Protein AF-A0A2H5TQW6-F1 (afdb_monomer)

Solvent-accessible surface area (backbone atoms only — not comparable to full-atom values): 9195 Å² total; per-residue (Å²): 133,91,80,84,79,80,81,77,79,78,78,76,74,77,66,83,71,76,64,92,69,55,67,36,65,38,80,67,46,82,54,78,88,35,55,46,70,79,47,58,50,69,50,88,20,34,44,36,41,29,33,36,45,70,45,53,50,98,88,66,44,87,41,38,55,42,26,45,18,53,26,33,38,33,35,75,55,95,96,36,82,46,76,48,79,75,32,89,57,50,43,62,36,53,84,33,54,66,59,49,86,41,92,60,61,38,67,65,36,76,50,73,47,78,53,66,49,91,72,45,70,57,78,74,37,64,30,45,35,37,36,30,43,26,24,78,41,63,43,71,75,85,74,34,39,20,37,13,36,24,37,81,40,71,45,79,38,62,58

pLDDT: mean 86.67, std 17.73, range [37.19, 98.75]

Sequence (159 aa):
MNHNYIIILFFVFFLNVEKTYGCHPTGYDYCTDASQIQNVTFSPGKISVTTNIIQKDAEGNEQYTHALGHFTFGYSKNNKNISVRILKKPVFTNNQHCADKSSDQKNPLTSTWDFDQGLTPPSGTSVGVWLSTYWACNLSDGTGSILCSHEDISFTATA

Organism: Rhizophagus irregularis (strain DAOM 181602 / DAOM 197198 / MUCL 43194) (NCBI:txid747089)

Foldseek 3Di:
DDDDDPPPPPPPPPPVPVDVQAAFEDEDAEDDPQKAWPDWDDDQQKIKTWMFGNDAPPVRHGWFFQKKAQKKKWFDDPNDIDIDTFHHGIDGPQPDGQLDDHPSTDGRDMDMGGGHSVSGDPAQTWMKIKMKTWIPQHDDPVSSYGYTHIYIYMDIDGD

Mean predicted aligned error: 8.55 Å

Radius of gyration: 20.74 Å; Cα contacts (8 Å, |Δi|>4): 354; chains: 1; bounding box: 45×74×46 Å

Nearest PDB structures (foldseek):
  6xi2-assem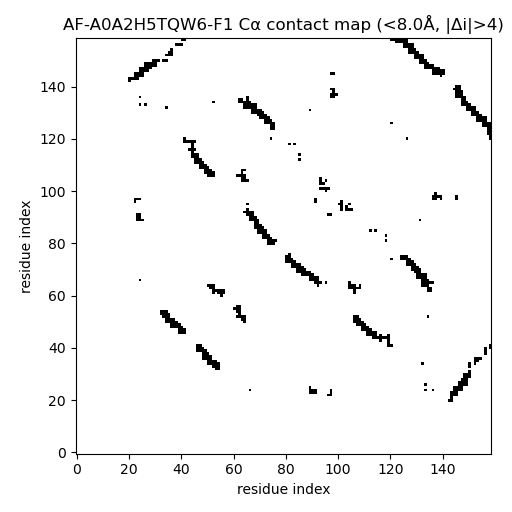bly2_C  TM=3.734E-01  e=2.691E-01  Homo sapiens
  8kb7-assembly1_A  TM=4.061E-01  e=3.351E-01  Homo sapiens
  7e9j-assembly1_A  TM=3.690E-01  e=5.802E-01  Bos taurus
  7e9l-assembly1_A  TM=3.557E-01  e=3.351E-01  Bos taurus
  8cgp-assembly2_B  TM=3.631E-01  e=7.634E-01  Homo sapiens

Structure (mmCIF, N/CA/C/O backbone):
data_AF-A0A2H5TQW6-F1
#
_entry.id   AF-A0A2H5TQW6-F1
#
loop_
_atom_site.group_PDB
_atom_site.id
_atom_site.type_symbol
_atom_site.label_atom_id
_atom_site.label_alt_id
_atom_site.label_comp_id
_atom_site.label_asym_id
_atom_site.label_entity_id
_atom_site.label_seq_id
_atom_site.pdbx_PDB_ins_code
_atom_site.Cartn_x
_atom_site.Cartn_y
_atom_site.Cartn_z
_atom_site.occupancy
_atom_site.B_iso_or_equiv
_atom_site.auth_seq_id
_atom_site.auth_comp_id
_atom_site.auth_asym_id
_atom_site.auth_atom_id
_atom_site.pdbx_PDB_model_num
ATOM 1 N N . MET A 1 1 ? -28.874 -63.983 -6.167 1.00 37.19 1 MET A N 1
ATOM 2 C CA . MET A 1 1 ? -27.404 -63.987 -6.013 1.00 37.19 1 MET A CA 1
ATOM 3 C C . MET A 1 1 ? -26.929 -62.544 -5.967 1.00 37.19 1 MET A C 1
ATOM 5 O O . MET A 1 1 ? -27.370 -61.750 -6.787 1.00 37.19 1 MET A O 1
ATOM 9 N N . ASN A 1 2 ? -26.141 -62.236 -4.935 1.00 41.66 2 ASN A N 1
ATOM 10 C CA . ASN A 1 2 ? -25.664 -60.923 -4.492 1.00 41.66 2 ASN A CA 1
ATOM 11 C C . ASN A 1 2 ? -25.161 -60.009 -5.617 1.00 41.66 2 ASN A C 1
ATOM 13 O O . ASN A 1 2 ? -24.236 -60.381 -6.330 1.00 41.66 2 ASN A O 1
ATOM 17 N N . HIS A 1 3 ? -25.671 -58.781 -5.674 1.00 40.12 3 HIS A N 1
ATOM 18 C CA . HIS A 1 3 ? -24.912 -57.657 -6.213 1.00 40.12 3 HIS A CA 1
ATOM 19 C C . HIS A 1 3 ? -24.718 -56.640 -5.089 1.00 40.12 3 HIS A C 1
ATOM 21 O O . HIS A 1 3 ? -25.627 -55.896 -4.731 1.00 40.12 3 HIS A O 1
ATOM 27 N N . ASN A 1 4 ? -23.520 -56.652 -4.506 1.00 41.97 4 ASN A N 1
ATOM 28 C CA . ASN A 1 4 ? -23.050 -55.588 -3.631 1.00 41.97 4 ASN A CA 1
ATOM 29 C C . ASN A 1 4 ? -22.665 -54.404 -4.521 1.00 41.97 4 ASN A C 1
ATOM 31 O O . ASN A 1 4 ? -21.629 -54.441 -5.182 1.00 41.97 4 ASN A O 1
ATOM 35 N N . TYR A 1 5 ? -23.485 -53.358 -4.546 1.00 49.31 5 TYR A N 1
ATOM 36 C CA . TYR A 1 5 ? -23.097 -52.090 -5.154 1.00 49.31 5 TYR A CA 1
ATOM 37 C C . TYR A 1 5 ? -22.311 -51.288 -4.115 1.00 49.31 5 TYR A C 1
ATOM 39 O O . TYR A 1 5 ? -22.879 -50.734 -3.176 1.00 49.31 5 TYR A O 1
ATOM 47 N N . ILE A 1 6 ? -20.986 -51.256 -4.259 1.00 50.25 6 ILE A N 1
ATOM 48 C CA . ILE A 1 6 ? -20.136 -50.314 -3.531 1.00 50.25 6 ILE A CA 1
ATOM 49 C C . ILE A 1 6 ? -20.403 -48.934 -4.139 1.00 50.25 6 ILE A C 1
ATOM 51 O O . ILE A 1 6 ? -19.946 -48.632 -5.239 1.00 50.25 6 ILE A O 1
ATOM 55 N N . ILE A 1 7 ? -21.169 -48.100 -3.437 1.00 49.12 7 ILE A N 1
ATOM 56 C CA . ILE A 1 7 ? -21.329 -46.686 -3.784 1.00 49.12 7 ILE A CA 1
ATOM 57 C C . ILE A 1 7 ? -20.049 -45.977 -3.336 1.00 49.12 7 ILE A C 1
ATOM 59 O O . ILE A 1 7 ? -19.908 -45.579 -2.181 1.00 49.12 7 ILE A O 1
ATOM 63 N N . ILE A 1 8 ? -19.084 -45.850 -4.246 1.00 51.97 8 ILE A N 1
ATOM 64 C CA . ILE A 1 8 ? -17.945 -44.952 -4.058 1.00 51.97 8 ILE A CA 1
ATOM 65 C C . ILE A 1 8 ? -18.479 -43.532 -4.274 1.00 51.97 8 ILE A C 1
ATOM 67 O O . ILE A 1 8 ? -18.592 -43.066 -5.407 1.00 51.97 8 ILE A O 1
ATOM 71 N N . LEU A 1 9 ? -18.842 -42.848 -3.186 1.00 41.94 9 LEU A N 1
ATOM 72 C CA . LEU A 1 9 ? -19.012 -41.397 -3.190 1.00 41.94 9 LEU A CA 1
ATOM 73 C C . LEU A 1 9 ? -17.642 -40.769 -3.480 1.00 41.94 9 LEU A C 1
ATOM 75 O O . LEU A 1 9 ? -16.845 -40.528 -2.574 1.00 41.94 9 LEU A O 1
ATOM 79 N N . PHE A 1 10 ? -17.358 -40.514 -4.756 1.00 42.84 10 PHE A N 1
ATOM 80 C CA . PHE A 1 10 ? -16.317 -39.575 -5.151 1.00 42.84 10 PHE A CA 1
ATOM 81 C C . PHE A 1 10 ? -16.754 -38.187 -4.671 1.00 42.84 10 PHE A C 1
ATOM 83 O O . PHE A 1 10 ? -17.496 -37.471 -5.341 1.00 42.84 10 PHE A O 1
ATOM 90 N N . PHE A 1 11 ? -16.309 -37.825 -3.468 1.00 42.03 11 PHE A N 1
ATOM 91 C CA . PHE A 1 11 ? -16.227 -36.446 -3.011 1.00 42.03 11 PHE A CA 1
ATOM 92 C C . PHE A 1 11 ? -15.282 -35.710 -3.968 1.00 42.03 11 PHE A C 1
ATOM 94 O O . PHE A 1 11 ? -14.075 -35.631 -3.746 1.00 42.03 11 PHE A O 1
ATOM 101 N N . VAL A 1 12 ? -15.821 -35.183 -5.066 1.00 49.84 12 VAL A N 1
ATOM 102 C CA . VAL A 1 12 ? -15.121 -34.170 -5.853 1.00 49.84 12 VAL A CA 1
ATOM 103 C C . VAL A 1 12 ? -15.242 -32.880 -5.056 1.00 49.84 12 VAL A C 1
ATOM 105 O O . VAL A 1 12 ? -16.112 -32.044 -5.290 1.00 49.84 12 VAL A O 1
ATOM 108 N N . PHE A 1 13 ? -14.378 -32.743 -4.051 1.00 42.59 13 PHE A N 1
ATOM 109 C CA . PHE A 1 13 ? -13.968 -31.430 -3.593 1.00 42.59 13 PHE A CA 1
ATOM 110 C C . PHE A 1 13 ? -13.379 -30.731 -4.820 1.00 42.59 13 PHE A C 1
ATOM 112 O O . PHE A 1 13 ? -12.209 -30.915 -5.153 1.00 42.59 13 PHE A O 1
ATOM 119 N N . PHE A 1 14 ? -14.189 -29.919 -5.498 1.00 41.25 14 PHE A N 1
ATOM 120 C CA . PHE A 1 14 ? -13.681 -28.797 -6.271 1.00 41.25 14 PHE A CA 1
ATOM 121 C C . PHE A 1 14 ? -13.069 -27.814 -5.268 1.00 41.25 14 PHE A C 1
ATOM 123 O O . PHE A 1 14 ? -13.613 -26.752 -4.977 1.00 41.25 14 PHE A O 1
ATOM 130 N N . LEU A 1 15 ? -11.926 -28.195 -4.691 1.00 42.25 15 LEU A N 1
ATOM 131 C CA . LEU A 1 15 ? -10.940 -27.213 -4.300 1.00 42.25 15 LEU A CA 1
ATOM 132 C C . LEU A 1 15 ? -10.696 -26.428 -5.582 1.00 42.25 15 LEU A C 1
ATOM 134 O O . LEU A 1 15 ? -10.275 -27.001 -6.588 1.00 42.25 15 LEU A O 1
ATOM 138 N N . ASN A 1 16 ? -11.041 -25.144 -5.567 1.00 41.12 16 ASN A N 1
ATOM 139 C CA . ASN A 1 16 ? -10.520 -24.194 -6.530 1.00 41.12 16 ASN A CA 1
ATOM 140 C C . ASN A 1 16 ? -8.997 -24.254 -6.395 1.00 41.12 16 ASN A C 1
ATOM 142 O O . ASN A 1 16 ? -8.398 -23.545 -5.590 1.00 41.12 16 ASN A O 1
ATOM 146 N N . VAL A 1 17 ? -8.373 -25.177 -7.126 1.00 39.44 17 VAL A N 1
ATOM 147 C CA . VAL A 1 17 ? -6.948 -25.142 -7.395 1.00 39.44 17 VAL A CA 1
ATOM 148 C C . VAL A 1 17 ? -6.809 -23.982 -8.363 1.00 39.44 17 VAL A C 1
ATOM 150 O O . VAL A 1 17 ? -6.915 -24.148 -9.577 1.00 39.44 17 VAL A O 1
ATOM 153 N N . GLU A 1 18 ? -6.680 -22.780 -7.809 1.00 40.94 18 GLU A N 1
ATOM 154 C CA . GLU A 1 18 ? -6.184 -21.633 -8.548 1.00 40.94 18 GLU A CA 1
ATOM 155 C C . GLU A 1 18 ? -4.814 -22.067 -9.072 1.00 40.94 18 GLU A C 1
ATOM 157 O O . GLU A 1 18 ? -3.855 -22.225 -8.313 1.00 40.94 18 GLU A O 1
ATOM 162 N N . LYS A 1 19 ? -4.769 -22.452 -10.350 1.00 39.62 19 LYS A N 1
ATOM 163 C CA . LYS A 1 19 ? -3.573 -23.002 -10.977 1.00 39.62 19 LYS A CA 1
ATOM 164 C C . LYS A 1 19 ? -2.441 -21.990 -10.805 1.00 39.62 19 LYS A C 1
ATOM 166 O O . LYS A 1 19 ? -2.463 -20.929 -11.421 1.00 39.62 19 LYS A O 1
ATOM 171 N N . THR A 1 20 ? -1.416 -22.340 -10.035 1.00 44.41 20 THR A N 1
ATOM 172 C CA . THR A 1 20 ? -0.122 -21.642 -9.987 1.00 44.41 20 THR A CA 1
ATOM 173 C C . THR A 1 20 ? 0.698 -21.931 -11.249 1.00 44.41 20 THR A C 1
ATOM 175 O O . THR A 1 20 ? 1.791 -22.477 -11.184 1.00 44.41 20 THR A O 1
ATOM 178 N N . TYR A 1 21 ? 0.126 -21.586 -12.403 1.00 50.88 21 TYR A N 1
ATOM 179 C CA . TYR A 1 21 ? 0.827 -21.312 -13.664 1.00 50.88 21 TYR A CA 1
ATOM 180 C C . TYR A 1 21 ? 0.425 -19.927 -14.204 1.00 50.88 21 TYR A C 1
ATOM 182 O O . TYR A 1 21 ? 0.655 -19.608 -15.367 1.00 50.88 21 TYR A O 1
ATOM 190 N N . GLY A 1 22 ? -0.266 -19.136 -13.377 1.00 68.50 22 GLY A N 1
ATOM 191 C CA . GLY A 1 22 ? -0.665 -17.776 -13.691 1.00 68.50 22 GLY A CA 1
ATOM 192 C C . GLY A 1 22 ? 0.493 -16.813 -13.479 1.00 68.50 22 GLY A C 1
ATOM 193 O O . GLY A 1 22 ? 1.293 -16.968 -12.561 1.00 68.50 22 GLY A O 1
ATOM 194 N N . CYS A 1 23 ? 0.547 -15.814 -14.341 1.00 83.94 23 CYS A N 1
ATOM 195 C CA . CYS A 1 23 ? 1.524 -14.753 -14.290 1.00 83.94 23 CYS A CA 1
ATOM 196 C C . CYS A 1 23 ? 1.419 -13.926 -13.002 1.00 83.94 23 CYS A C 1
ATOM 198 O O . CYS A 1 23 ? 0.333 -13.422 -12.703 1.00 83.94 23 CYS A O 1
ATOM 200 N N . HIS A 1 24 ? 2.510 -13.764 -12.247 1.00 89.50 24 HIS A N 1
ATOM 201 C CA . HIS A 1 24 ? 2.485 -13.021 -10.983 1.00 89.50 24 HIS A CA 1
ATOM 202 C C . HIS A 1 24 ? 3.712 -12.123 -10.780 1.00 89.50 24 HIS A C 1
ATOM 204 O O . HIS A 1 24 ? 4.805 -12.466 -11.228 1.00 89.50 24 HIS A O 1
ATOM 210 N N . PRO A 1 25 ? 3.576 -10.994 -10.064 1.00 91.88 25 PRO A N 1
ATOM 211 C CA . PRO A 1 25 ? 4.723 -10.172 -9.702 1.00 91.88 25 PRO A CA 1
ATO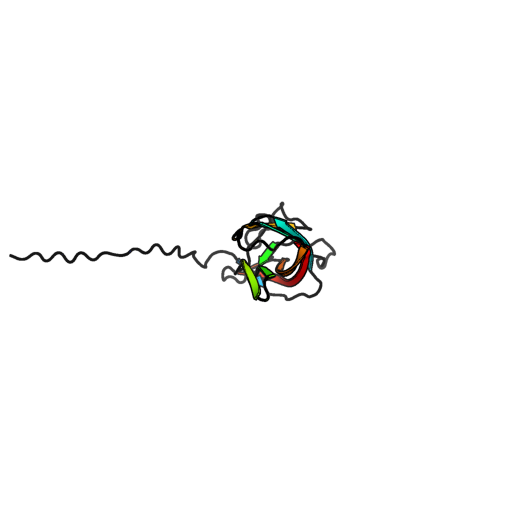M 212 C C . PRO A 1 25 ? 5.602 -10.905 -8.684 1.00 91.88 25 PRO A C 1
ATOM 214 O O . PRO A 1 25 ? 5.094 -11.591 -7.792 1.00 91.88 25 PRO A O 1
ATOM 217 N N . THR A 1 26 ? 6.914 -10.728 -8.784 1.00 92.31 26 THR A N 1
ATOM 218 C CA . THR A 1 26 ? 7.876 -11.139 -7.760 1.00 92.31 26 THR A CA 1
ATOM 219 C C . THR A 1 26 ? 8.945 -10.072 -7.573 1.00 92.31 26 THR A C 1
ATOM 221 O O . THR A 1 26 ? 9.335 -9.390 -8.519 1.00 92.31 26 THR A O 1
ATOM 224 N N . GLY A 1 27 ? 9.424 -9.926 -6.341 1.00 90.69 27 GLY A N 1
ATOM 225 C CA . GLY A 1 27 ? 10.551 -9.050 -6.047 1.00 90.69 27 GLY A CA 1
ATOM 226 C C . GLY A 1 27 ? 11.847 -9.633 -6.606 1.00 90.69 27 GLY A C 1
ATOM 227 O O . GLY A 1 27 ? 12.102 -10.826 -6.438 1.00 90.69 27 GLY A O 1
ATOM 228 N N . TYR A 1 28 ? 12.632 -8.796 -7.276 1.00 89.62 28 TYR A N 1
ATOM 229 C CA . TYR A 1 28 ? 13.971 -9.120 -7.767 1.00 89.62 28 TYR A CA 1
ATOM 230 C C . TYR A 1 28 ? 14.989 -8.090 -7.269 1.00 89.62 28 TYR A C 1
ATOM 232 O O . TYR A 1 28 ? 15.924 -8.458 -6.561 1.00 89.62 28 TYR A O 1
ATOM 240 N N . ASP A 1 29 ? 14.742 -6.806 -7.541 1.00 88.50 29 ASP A N 1
ATOM 241 C CA . ASP A 1 29 ? 15.601 -5.708 -7.090 1.00 88.50 29 ASP A CA 1
ATOM 242 C C . ASP A 1 29 ? 14.967 -4.983 -5.900 1.00 88.50 29 ASP A C 1
ATOM 244 O O . ASP A 1 29 ? 13.998 -4.233 -6.053 1.00 88.50 29 ASP A O 1
ATOM 248 N N . TYR A 1 30 ? 15.515 -5.200 -4.703 1.00 89.62 30 TYR A N 1
ATOM 249 C CA . TYR A 1 30 ? 15.082 -4.482 -3.505 1.00 89.62 30 TYR A CA 1
ATOM 250 C C . TYR A 1 30 ? 15.611 -3.044 -3.517 1.00 89.62 30 TYR A C 1
ATOM 252 O O . TYR A 1 30 ? 16.819 -2.818 -3.599 1.00 89.62 30 TYR A O 1
ATOM 260 N N . CYS A 1 31 ? 14.705 -2.078 -3.402 1.00 91.19 31 CYS A N 1
ATOM 261 C CA . CYS A 1 31 ? 15.003 -0.649 -3.391 1.00 91.19 31 CYS A CA 1
ATOM 262 C C . CYS A 1 31 ? 14.658 -0.022 -2.031 1.00 91.19 31 CYS A C 1
ATOM 264 O O . CYS A 1 31 ? 13.864 -0.569 -1.269 1.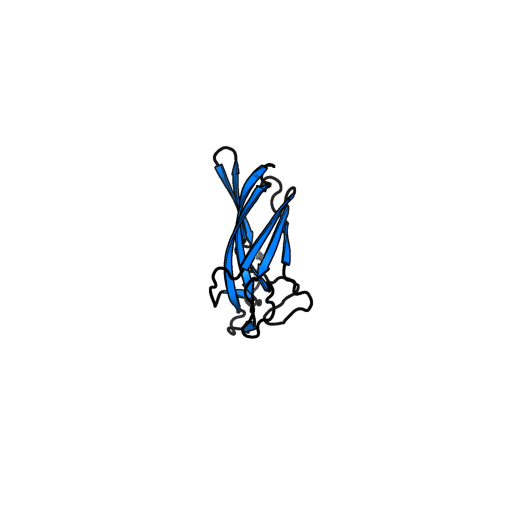00 91.19 31 CYS A O 1
ATOM 266 N N . THR A 1 32 ? 15.242 1.141 -1.739 1.00 91.00 32 THR A N 1
ATOM 267 C CA . THR A 1 32 ? 14.961 1.935 -0.530 1.00 91.00 32 THR A CA 1
ATOM 268 C C . THR A 1 32 ? 14.686 3.385 -0.896 1.00 91.00 32 THR A C 1
ATOM 270 O O . THR A 1 32 ? 15.393 3.940 -1.739 1.00 91.00 32 THR A O 1
ATOM 273 N N . ASP A 1 33 ? 13.696 3.990 -0.247 1.00 93.12 33 ASP A N 1
ATOM 274 C CA . ASP A 1 33 ? 13.225 5.359 -0.473 1.00 93.12 33 ASP A CA 1
ATOM 275 C C . ASP A 1 33 ? 12.801 5.611 -1.935 1.00 93.12 33 ASP A C 1
ATOM 277 O O . ASP A 1 33 ? 12.862 6.729 -2.454 1.00 93.12 33 ASP A O 1
ATOM 281 N N . ALA A 1 34 ? 12.376 4.550 -2.627 1.00 96.12 34 ALA A N 1
ATOM 282 C CA . ALA A 1 34 ? 12.016 4.573 -4.042 1.00 96.12 34 ALA A CA 1
ATOM 283 C C . ALA A 1 34 ? 10.502 4.685 -4.255 1.00 96.12 34 ALA A C 1
ATOM 285 O O . ALA A 1 34 ? 10.048 5.047 -5.344 1.00 96.12 34 ALA A O 1
ATOM 286 N N . SER A 1 35 ? 9.719 4.420 -3.215 1.00 97.38 35 SER A N 1
ATOM 287 C CA . SER A 1 35 ? 8.266 4.484 -3.190 1.00 97.38 35 SER A CA 1
ATOM 288 C C . SER A 1 35 ? 7.766 4.990 -1.836 1.00 97.38 35 SER A C 1
ATOM 290 O O . SER A 1 35 ? 8.495 5.002 -0.849 1.00 97.38 35 SER A O 1
ATOM 292 N N . GLN A 1 36 ? 6.512 5.434 -1.769 1.00 97.69 36 GLN A N 1
ATOM 293 C CA . GLN A 1 36 ? 5.890 5.810 -0.497 1.00 97.69 36 GLN A CA 1
ATOM 294 C C . GLN A 1 36 ? 4.365 5.671 -0.536 1.00 97.69 36 GLN A C 1
ATOM 296 O O . GLN A 1 36 ? 3.735 5.634 -1.600 1.00 97.69 36 GLN A O 1
ATOM 301 N N . ILE A 1 37 ? 3.769 5.640 0.656 1.00 98.31 37 ILE A N 1
ATOM 302 C CA . ILE A 1 37 ? 2.333 5.818 0.863 1.00 98.31 37 ILE A CA 1
ATOM 303 C C . ILE A 1 37 ? 2.100 7.311 1.107 1.00 98.31 37 ILE A C 1
ATOM 305 O O . ILE A 1 37 ? 2.660 7.879 2.040 1.00 98.31 37 ILE A O 1
ATOM 309 N N . GLN A 1 38 ? 1.275 7.945 0.278 1.00 97.62 38 GLN A N 1
ATOM 310 C CA . GLN A 1 38 ? 0.931 9.364 0.412 1.00 97.62 38 GLN A CA 1
ATOM 311 C C . GLN A 1 38 ? -0.247 9.586 1.353 1.00 97.62 38 GLN A C 1
ATOM 313 O O . GLN A 1 38 ? -0.294 10.578 2.074 1.00 97.62 38 GLN A O 1
ATO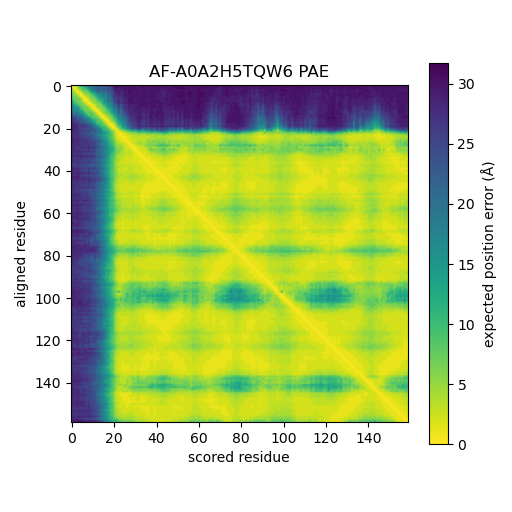M 318 N N . ASN A 1 39 ? -1.235 8.694 1.289 1.00 98.19 39 ASN A N 1
ATOM 319 C CA . ASN A 1 39 ? -2.478 8.846 2.024 1.00 98.19 39 ASN A CA 1
ATOM 320 C C . ASN A 1 39 ? -3.133 7.491 2.288 1.00 98.19 39 ASN A C 1
ATOM 322 O O . ASN A 1 39 ? -3.045 6.572 1.470 1.00 98.19 39 ASN A O 1
ATOM 326 N N . VAL A 1 40 ? -3.840 7.401 3.411 1.00 98.50 40 VAL A N 1
ATOM 327 C CA . VAL A 1 40 ? -4.675 6.257 3.770 1.00 98.50 40 VAL A CA 1
ATOM 328 C C . VAL A 1 40 ? -5.978 6.786 4.345 1.00 98.50 40 VAL A C 1
ATOM 330 O O . VAL A 1 40 ? -5.964 7.603 5.261 1.00 98.50 40 VAL A O 1
ATOM 333 N N . THR A 1 41 ? -7.104 6.289 3.844 1.00 98.19 41 THR A N 1
ATOM 334 C CA . THR A 1 41 ? -8.429 6.626 4.376 1.00 98.19 41 THR A CA 1
ATOM 335 C C . THR A 1 41 ? -9.194 5.373 4.752 1.00 98.19 41 THR A C 1
ATOM 337 O O . THR A 1 41 ? -9.184 4.390 4.004 1.00 98.19 41 THR A O 1
ATOM 340 N N . PHE A 1 42 ? -9.923 5.445 5.862 1.00 98.06 42 PHE A N 1
ATOM 341 C CA . PHE A 1 42 ? -10.806 4.385 6.325 1.00 98.06 42 PHE A CA 1
ATOM 342 C C . PHE A 1 42 ? -12.269 4.788 6.159 1.00 98.06 42 PHE A C 1
ATOM 344 O O . PHE A 1 42 ? -12.660 5.935 6.352 1.00 98.06 42 PHE A O 1
ATOM 351 N N . SER A 1 43 ? -13.091 3.807 5.817 1.00 96.62 43 SER A N 1
ATOM 352 C CA . SER A 1 43 ? -14.542 3.855 5.983 1.00 96.62 43 SER A CA 1
ATOM 353 C C . SER A 1 43 ? -15.003 2.483 6.488 1.00 96.62 43 SER A C 1
ATOM 355 O O . SER A 1 43 ? -14.193 1.550 6.507 1.00 96.62 43 SER A O 1
ATOM 357 N N . PRO A 1 44 ? -16.258 2.319 6.942 1.00 97.38 44 PRO A N 1
ATOM 358 C CA . PRO A 1 44 ? -16.718 1.036 7.464 1.00 97.38 44 PRO A CA 1
ATOM 359 C C . PRO A 1 44 ? -16.461 -0.116 6.479 1.00 97.38 44 PRO A C 1
ATOM 361 O O . PRO A 1 44 ? -17.050 -0.162 5.402 1.00 97.38 44 PRO A O 1
ATOM 364 N N . GLY A 1 45 ? -15.558 -1.030 6.853 1.00 97.38 45 GLY A N 1
ATOM 365 C CA . GLY A 1 45 ? -15.178 -2.197 6.049 1.00 97.38 45 GLY A CA 1
ATOM 366 C C . GLY A 1 45 ? -14.376 -1.901 4.779 1.00 97.38 45 GLY A C 1
ATOM 367 O O . GLY A 1 45 ? -14.242 -2.797 3.951 1.00 97.38 45 GLY A O 1
ATOM 368 N N . LYS A 1 46 ? -13.846 -0.683 4.592 1.00 98.31 46 LYS A N 1
ATOM 369 C CA . LYS A 1 46 ? -12.993 -0.352 3.438 1.00 98.31 46 LYS A CA 1
ATOM 370 C C . LYS A 1 46 ? -11.781 0.479 3.822 1.00 98.31 46 LYS A C 1
ATOM 372 O O . LYS A 1 46 ? -11.867 1.397 4.639 1.00 98.31 46 LYS A O 1
ATOM 377 N N . ILE A 1 47 ? -10.663 0.188 3.173 1.00 98.50 47 ILE A N 1
ATOM 378 C CA . ILE A 1 47 ? -9.426 0.965 3.244 1.00 98.50 47 ILE A CA 1
ATOM 379 C C . ILE A 1 47 ? -9.044 1.401 1.834 1.00 98.50 47 ILE A C 1
ATOM 381 O O . ILE A 1 47 ? -9.032 0.580 0.918 1.00 98.50 47 ILE A O 1
ATOM 385 N N . SER A 1 48 ? -8.715 2.678 1.664 1.00 98.44 48 SER A N 1
ATOM 386 C CA . SER A 1 48 ? -8.111 3.194 0.433 1.00 98.44 48 SER A CA 1
ATOM 387 C C . SER A 1 48 ? -6.700 3.672 0.730 1.00 98.44 48 SER A C 1
ATOM 389 O O . SER A 1 48 ? -6.496 4.404 1.697 1.00 98.44 48 SER A O 1
ATOM 391 N N . VAL A 1 49 ? -5.740 3.266 -0.096 1.00 98.44 49 VAL A N 1
ATOM 392 C CA . VAL A 1 49 ? -4.328 3.643 0.022 1.00 98.44 49 VAL A CA 1
ATOM 393 C C . VAL A 1 49 ? -3.887 4.296 -1.276 1.00 98.44 49 VAL A C 1
ATOM 395 O O . VAL A 1 49 ? -4.081 3.731 -2.355 1.00 98.44 49 VAL A O 1
ATOM 398 N N . THR A 1 50 ? -3.287 5.476 -1.161 1.00 98.38 50 THR A N 1
ATOM 399 C CA . THR A 1 50 ? -2.642 6.180 -2.267 1.00 98.38 50 THR A CA 1
ATOM 400 C C . THR A 1 50 ? -1.134 5.996 -2.160 1.00 98.38 50 THR A C 1
ATOM 402 O O . THR A 1 50 ? -0.536 6.405 -1.166 1.00 98.38 50 THR A O 1
ATOM 405 N N . THR A 1 51 ? -0.513 5.398 -3.171 1.00 97.69 51 THR A N 1
ATOM 406 C CA . THR A 1 51 ? 0.936 5.185 -3.264 1.00 97.69 51 THR A CA 1
ATOM 407 C C . THR A 1 51 ? 1.531 5.954 -4.428 1.00 97.69 51 THR A C 1
ATOM 409 O O . THR A 1 51 ? 0.847 6.231 -5.414 1.00 97.69 51 THR A O 1
ATOM 412 N N . ASN A 1 52 ? 2.827 6.239 -4.360 1.00 96.69 52 ASN A N 1
ATOM 413 C CA . ASN A 1 52 ? 3.579 6.720 -5.511 1.00 96.69 52 ASN A CA 1
ATOM 414 C C . ASN A 1 52 ? 4.964 6.080 -5.585 1.00 96.69 52 ASN A C 1
ATOM 416 O O . ASN A 1 52 ? 5.583 5.813 -4.556 1.00 96.69 52 ASN A O 1
ATOM 420 N N . ILE A 1 53 ? 5.452 5.884 -6.809 1.00 97.06 53 ILE A N 1
ATOM 421 C CA . ILE A 1 53 ? 6.864 5.582 -7.061 1.00 97.06 53 ILE A CA 1
ATOM 422 C C . ILE A 1 53 ? 7.589 6.924 -7.190 1.00 97.06 53 ILE A C 1
ATOM 424 O O . ILE A 1 53 ? 7.190 7.775 -7.984 1.00 97.06 53 ILE A O 1
ATOM 428 N N . ILE A 1 54 ? 8.589 7.152 -6.347 1.00 97.00 54 ILE A N 1
ATOM 429 C CA . ILE A 1 54 ? 9.413 8.368 -6.319 1.00 97.00 54 ILE A CA 1
ATOM 430 C C . ILE A 1 54 ? 10.567 8.229 -7.315 1.00 97.00 54 ILE A C 1
ATOM 432 O O . ILE A 1 54 ? 10.916 9.187 -8.007 1.00 97.00 54 ILE A O 1
ATOM 436 N N . GLN A 1 55 ? 11.143 7.029 -7.396 1.00 94.50 55 GLN A N 1
ATOM 437 C CA . GLN A 1 55 ? 12.279 6.731 -8.255 1.00 94.50 55 GLN A CA 1
ATOM 438 C C . GLN A 1 55 ? 11.923 6.913 -9.740 1.00 94.50 55 GLN A C 1
ATOM 440 O O . GLN A 1 55 ? 10.909 6.408 -10.224 1.00 94.50 55 GLN A O 1
ATOM 445 N N . LYS A 1 56 ? 12.798 7.602 -10.476 1.00 93.94 56 LYS A N 1
ATOM 446 C CA . LYS A 1 56 ? 12.754 7.698 -11.942 1.00 93.94 56 LYS A CA 1
ATOM 447 C C . LYS A 1 56 ? 13.551 6.555 -12.577 1.00 93.94 56 LYS A C 1
ATOM 449 O O . LYS A 1 56 ? 14.415 5.980 -11.918 1.00 93.94 56 LYS A O 1
ATOM 454 N N . ASP A 1 57 ? 13.258 6.212 -13.827 1.00 90.94 57 ASP A N 1
ATOM 455 C CA . ASP A 1 57 ? 14.097 5.266 -14.576 1.00 90.94 57 ASP A CA 1
ATOM 456 C C . ASP A 1 57 ? 15.465 5.882 -14.950 1.00 90.94 57 ASP A C 1
ATOM 458 O O . ASP A 1 57 ? 15.769 7.027 -14.596 1.00 90.94 57 ASP A O 1
ATOM 462 N N . ALA A 1 58 ? 16.315 5.112 -15.636 1.00 89.06 58 ALA A N 1
ATOM 463 C CA . ALA A 1 58 ? 17.657 5.553 -16.024 1.00 89.06 58 ALA A CA 1
ATOM 464 C C . ALA A 1 58 ? 17.636 6.765 -16.976 1.00 89.06 58 ALA A C 1
ATOM 466 O O . ALA A 1 58 ? 18.577 7.558 -16.996 1.00 89.06 58 ALA A O 1
ATOM 467 N N . GLU A 1 59 ? 16.553 6.928 -17.733 1.00 93.38 59 GLU A N 1
ATOM 468 C CA . GLU A 1 59 ? 16.309 8.031 -18.657 1.00 93.38 59 GLU A CA 1
ATOM 469 C C . GLU A 1 59 ? 15.614 9.233 -17.985 1.00 93.38 59 GLU A C 1
ATOM 471 O O . GLU A 1 59 ? 15.419 10.271 -18.620 1.00 93.38 59 GLU A O 1
ATOM 476 N N . GLY A 1 60 ? 15.268 9.129 -16.698 1.00 93.06 60 GLY A N 1
ATOM 477 C CA . GLY A 1 60 ? 14.614 10.181 -15.922 1.00 93.06 60 GLY A CA 1
ATOM 478 C C . GLY A 1 60 ? 13.086 10.216 -16.046 1.00 93.06 60 GLY A C 1
ATOM 479 O O . GLY A 1 60 ? 12.460 11.156 -15.545 1.00 93.06 60 GLY A O 1
ATOM 480 N N . ASN A 1 61 ? 12.462 9.216 -16.672 1.00 91.75 61 ASN A N 1
ATOM 481 C CA . ASN A 1 61 ? 11.011 9.131 -16.799 1.00 91.75 61 ASN A CA 1
ATOM 482 C C . ASN A 1 61 ? 10.346 8.678 -15.499 1.00 91.75 61 ASN A C 1
ATOM 484 O O . ASN A 1 61 ? 10.944 8.063 -14.612 1.00 91.75 61 ASN A O 1
ATOM 488 N N . GLU A 1 62 ? 9.055 8.987 -15.398 1.00 92.56 62 GLU A N 1
ATOM 489 C CA . GLU A 1 62 ? 8.211 8.492 -14.320 1.00 92.56 62 GLU A CA 1
ATOM 490 C C . GLU A 1 62 ? 8.039 6.984 -14.371 1.00 92.56 62 GLU A C 1
ATOM 492 O O . GLU A 1 62 ? 7.800 6.395 -15.423 1.00 92.56 62 GLU A O 1
ATOM 497 N N . GLN A 1 63 ? 8.104 6.381 -13.188 1.00 93.31 63 GLN A N 1
ATOM 498 C CA . GLN A 1 63 ? 7.724 4.997 -12.983 1.00 93.31 63 GLN A CA 1
ATOM 499 C C . GLN A 1 63 ? 6.347 4.926 -12.331 1.00 93.31 63 GLN A C 1
ATOM 501 O O . GLN A 1 63 ? 5.888 5.873 -11.688 1.00 93.31 63 GLN A O 1
ATOM 506 N N . TYR A 1 64 ? 5.684 3.789 -12.498 1.00 93.69 64 TYR A N 1
ATOM 507 C CA . TYR A 1 64 ? 4.316 3.573 -12.049 1.00 93.69 64 TYR A CA 1
ATOM 508 C C . TYR A 1 64 ? 4.252 2.341 -11.158 1.00 93.69 64 TYR A C 1
ATOM 510 O O . TYR A 1 64 ? 5.014 1.389 -11.328 1.00 93.69 64 TYR A O 1
ATOM 518 N N . THR A 1 65 ? 3.311 2.333 -10.216 1.00 94.12 65 THR A N 1
ATOM 519 C CA . THR A 1 65 ? 3.0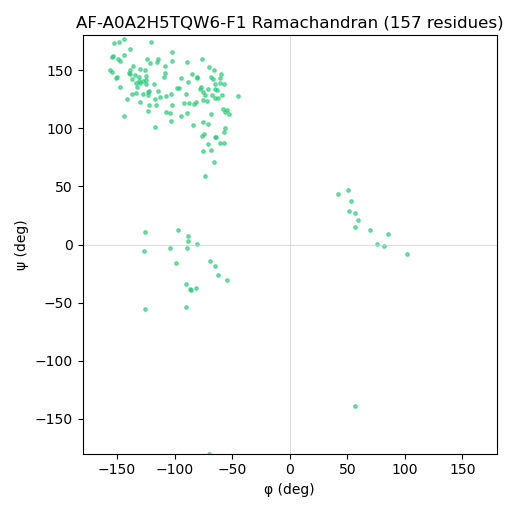28 1.127 -9.440 1.00 94.12 65 THR A CA 1
ATOM 520 C C . THR A 1 65 ? 2.389 0.092 -10.366 1.00 94.12 65 THR A C 1
ATOM 522 O O . THR A 1 65 ? 1.271 0.293 -10.842 1.00 94.12 65 THR A O 1
ATOM 525 N N . HIS A 1 66 ? 3.110 -0.997 -10.627 1.00 93.62 66 HIS A N 1
ATOM 526 C CA . HIS A 1 66 ? 2.667 -2.108 -11.475 1.00 93.62 66 HIS A CA 1
ATOM 527 C C . HIS A 1 66 ? 1.944 -3.184 -10.663 1.00 93.62 66 HIS A C 1
ATOM 529 O O . HIS A 1 66 ? 1.019 -3.829 -11.154 1.00 93.62 66 HIS A O 1
ATOM 535 N N . ALA A 1 67 ? 2.373 -3.391 -9.419 1.00 94.81 67 ALA A N 1
ATOM 536 C CA . ALA A 1 67 ? 1.733 -4.320 -8.507 1.00 94.81 67 ALA A CA 1
ATOM 537 C C . ALA A 1 67 ? 1.838 -3.851 -7.056 1.00 94.81 67 ALA A C 1
ATOM 539 O O . ALA A 1 67 ? 2.712 -3.066 -6.680 1.00 94.81 67 ALA A O 1
ATOM 540 N N . LEU A 1 68 ? 0.923 -4.363 -6.241 1.00 96.75 68 LEU A N 1
ATOM 541 C CA . LEU A 1 68 ? 0.863 -4.150 -4.802 1.00 96.75 68 LEU A CA 1
ATOM 542 C C . LEU A 1 68 ? 0.792 -5.504 -4.109 1.00 96.75 68 LEU A C 1
ATOM 544 O O . LEU A 1 68 ? 0.119 -6.418 -4.581 1.00 96.75 68 LEU A O 1
ATOM 548 N N . GLY A 1 69 ? 1.477 -5.651 -2.985 1.00 96.19 69 GLY A N 1
ATOM 549 C CA . GLY A 1 69 ? 1.558 -6.923 -2.286 1.00 96.19 69 GLY A CA 1
ATOM 550 C C . GLY A 1 69 ? 1.776 -6.762 -0.802 1.00 96.19 69 GLY A C 1
ATOM 551 O O . GLY A 1 69 ? 1.931 -5.666 -0.285 1.00 96.19 69 GLY A O 1
ATOM 552 N N . HIS A 1 70 ? 1.717 -7.893 -0.112 1.00 95.50 70 HIS A N 1
ATOM 553 C CA . HIS A 1 70 ? 1.951 -8.005 1.320 1.00 95.50 70 HIS A CA 1
ATOM 554 C C . HIS A 1 70 ? 1.336 -6.890 2.181 1.00 95.50 70 HIS A C 1
ATOM 556 O O . HIS A 1 70 ? 1.940 -6.430 3.146 1.00 95.50 70 HIS A O 1
ATOM 562 N N . PHE A 1 71 ? 0.092 -6.535 1.878 1.00 98.38 71 PHE A N 1
ATOM 563 C CA . PHE A 1 71 ? -0.612 -5.435 2.512 1.00 98.38 71 PHE A CA 1
ATOM 564 C C . PHE A 1 71 ? -1.242 -5.850 3.845 1.00 98.38 71 PHE A C 1
ATOM 566 O O . PHE A 1 71 ? -2.095 -6.744 3.889 1.00 98.38 71 PHE A O 1
ATOM 573 N N . THR A 1 72 ? -0.847 -5.178 4.922 1.00 98.62 72 THR A N 1
ATOM 574 C CA . THR A 1 72 ? -1.394 -5.327 6.274 1.00 98.62 72 THR A CA 1
ATOM 575 C C . THR A 1 72 ? -1.639 -3.949 6.881 1.00 98.62 72 THR A C 1
ATOM 577 O O . THR A 1 72 ? -0.841 -3.036 6.684 1.00 98.62 72 THR A O 1
ATOM 580 N N . PHE A 1 73 ? -2.681 -3.805 7.695 1.00 98.69 73 PHE A N 1
ATOM 581 C CA . PHE A 1 73 ? -2.771 -2.696 8.646 1.00 98.69 73 PHE A CA 1
ATOM 582 C C . PHE A 1 73 ? -2.964 -3.212 10.071 1.00 98.69 73 PHE A C 1
ATOM 584 O O . PHE A 1 73 ? -3.373 -4.356 10.287 1.00 98.69 73 PHE A O 1
ATOM 591 N N . GLY A 1 74 ? -2.653 -2.381 11.059 1.00 98.25 74 GLY A N 1
ATOM 592 C CA . GLY A 1 74 ? -2.781 -2.741 12.461 1.00 98.25 74 GLY A CA 1
ATOM 593 C C . GLY A 1 74 ? -2.940 -1.538 13.374 1.00 98.25 74 GLY A C 1
ATOM 594 O O . GLY A 1 74 ? -2.465 -0.445 13.085 1.00 98.25 74 GLY A O 1
ATOM 595 N N . TYR A 1 75 ? -3.648 -1.745 14.476 1.00 98.19 75 TYR A N 1
ATOM 596 C CA . TYR A 1 75 ? -3.984 -0.705 15.444 1.00 98.19 75 TYR A CA 1
ATOM 597 C C . TYR A 1 75 ? -4.217 -1.320 16.824 1.00 98.19 75 TYR A C 1
ATOM 599 O O . TYR A 1 75 ? -4.459 -2.521 16.949 1.00 98.19 75 TYR A O 1
ATOM 607 N N . SER A 1 76 ? -4.159 -0.501 17.873 1.00 96.25 76 SER A N 1
ATOM 608 C CA . SER A 1 76 ? -4.466 -0.947 19.234 1.00 96.25 76 SER A CA 1
ATOM 609 C C . SER A 1 76 ? -5.913 -0.620 19.599 1.00 96.25 76 SER A C 1
ATOM 611 O O . SER A 1 76 ? -6.391 0.488 19.361 1.00 96.25 76 SER A O 1
ATOM 613 N N . LYS A 1 77 ? -6.624 -1.582 20.190 1.00 91.44 77 LYS A N 1
ATOM 614 C CA . LYS A 1 77 ? -7.984 -1.422 20.719 1.00 91.44 77 LYS A CA 1
ATOM 615 C C . LYS A 1 77 ? -8.108 -2.198 22.022 1.00 91.44 77 LYS A C 1
ATOM 617 O O . LYS A 1 77 ? -7.864 -3.401 22.046 1.00 91.44 77 LYS A O 1
ATOM 622 N N . ASN A 1 78 ? -8.523 -1.534 23.102 1.00 91.00 78 ASN A N 1
ATOM 623 C CA . ASN A 1 78 ? -8.705 -2.152 24.425 1.00 91.00 78 ASN A CA 1
ATOM 624 C C . ASN A 1 78 ? -7.470 -2.955 24.888 1.00 91.00 78 ASN A C 1
ATOM 626 O O . ASN A 1 78 ? -7.594 -4.106 25.308 1.00 91.00 78 ASN A O 1
ATOM 630 N N . ASN A 1 79 ? -6.277 -2.366 24.752 1.00 91.50 79 ASN A N 1
ATOM 631 C CA . ASN A 1 79 ? -4.978 -2.977 25.070 1.00 91.50 79 ASN A CA 1
ATOM 632 C C . ASN A 1 79 ? -4.661 -4.261 24.279 1.00 91.50 79 ASN A C 1
ATOM 634 O O . ASN A 1 79 ? -3.829 -5.063 24.699 1.00 91.50 79 ASN A O 1
ATOM 638 N N . LYS A 1 80 ? -5.316 -4.471 23.133 1.00 93.69 80 LYS A N 1
ATOM 639 C CA . LYS A 1 80 ? -5.026 -5.562 22.201 1.00 93.69 80 LYS A CA 1
ATOM 640 C C . LYS A 1 80 ? -4.587 -4.988 20.865 1.00 93.69 80 LYS A C 1
ATOM 642 O O . LYS A 1 80 ? -5.206 -4.057 20.358 1.00 93.69 80 LYS A O 1
ATOM 647 N N . ASN A 1 81 ? -3.562 -5.593 20.280 1.00 95.88 81 ASN A N 1
ATOM 648 C CA . ASN A 1 81 ? -3.149 -5.286 18.918 1.00 95.88 81 ASN A CA 1
ATOM 649 C C . ASN A 1 81 ? -4.046 -6.048 17.945 1.00 95.88 81 ASN A C 1
ATOM 651 O O . ASN A 1 81 ? -4.141 -7.274 18.000 1.00 95.88 81 ASN A O 1
ATOM 655 N N . ILE A 1 82 ? -4.707 -5.308 17.067 1.00 97.62 82 ILE A N 1
ATOM 656 C CA . ILE A 1 82 ? -5.472 -5.834 15.947 1.00 97.62 82 ILE A CA 1
ATOM 657 C C . ILE A 1 82 ? -4.585 -5.742 14.710 1.00 97.62 82 ILE A C 1
ATOM 659 O O . ILE A 1 82 ? -3.945 -4.719 14.481 1.00 97.62 82 ILE A O 1
ATOM 663 N N . SER A 1 83 ? -4.543 -6.809 13.917 1.00 97.88 83 SER A N 1
ATOM 664 C CA . SER A 1 83 ? -3.829 -6.851 12.643 1.00 97.88 83 SER A CA 1
ATOM 665 C C . SER A 1 83 ? -4.733 -7.463 11.585 1.00 97.88 83 SER A C 1
ATOM 667 O O . SER A 1 83 ? -5.332 -8.517 11.807 1.00 97.88 83 SER A O 1
ATOM 669 N N . VAL A 1 84 ? -4.840 -6.789 10.445 1.00 98.00 84 VAL A N 1
ATOM 670 C CA . VAL A 1 84 ? -5.694 -7.187 9.328 1.00 98.00 84 VAL A CA 1
ATOM 671 C C . VAL A 1 84 ? -4.826 -7.337 8.090 1.00 98.00 84 VAL A C 1
ATOM 673 O O . VAL A 1 84 ? -4.245 -6.372 7.595 1.00 98.00 84 VAL A O 1
ATOM 676 N N . ARG A 1 85 ? -4.729 -8.572 7.592 1.00 98.12 85 ARG A N 1
ATOM 677 C CA . ARG A 1 85 ? -4.000 -8.912 6.367 1.00 98.12 85 ARG A CA 1
ATOM 678 C C . ARG A 1 85 ? -4.940 -8.801 5.170 1.00 98.12 85 ARG A C 1
ATOM 680 O O . ARG A 1 85 ? -5.845 -9.621 5.045 1.00 98.12 85 ARG A O 1
ATOM 687 N N . ILE A 1 86 ? -4.690 -7.838 4.289 1.00 97.81 86 ILE A N 1
ATOM 688 C CA . ILE A 1 86 ? -5.498 -7.594 3.088 1.00 97.81 86 ILE A CA 1
ATOM 689 C C . ILE A 1 86 ? -4.966 -8.401 1.903 1.00 97.81 86 ILE A C 1
ATOM 691 O O . ILE A 1 86 ? -5.696 -9.193 1.314 1.00 97.81 86 ILE A O 1
ATOM 695 N N . LEU A 1 87 ? -3.673 -8.272 1.588 1.00 96.81 87 LEU A N 1
ATOM 696 C CA . LEU A 1 87 ? -3.039 -9.008 0.489 1.00 96.81 87 LEU A CA 1
ATOM 697 C C . LEU A 1 87 ? -1.974 -9.949 1.031 1.00 96.81 87 LEU A C 1
ATOM 699 O O . LEU A 1 87 ? -0.996 -9.516 1.636 1.00 96.81 87 LEU A O 1
ATOM 703 N N . LYS A 1 88 ? -2.133 -11.254 0.789 1.00 93.88 88 LYS A N 1
ATOM 704 C CA . LYS A 1 88 ? -1.107 -12.250 1.136 1.00 93.88 88 LYS A CA 1
ATOM 705 C C . LYS A 1 88 ? 0.005 -12.334 0.099 1.00 93.88 88 LYS A C 1
ATOM 707 O O . LYS A 1 88 ? 1.150 -12.516 0.498 1.00 93.88 88 LYS A O 1
ATOM 712 N N . LYS A 1 89 ? -0.353 -12.209 -1.179 1.00 91.94 89 LYS A N 1
ATOM 713 C CA . LYS A 1 89 ? 0.539 -12.273 -2.339 1.00 91.94 89 LYS A CA 1
ATOM 714 C C . LYS A 1 89 ? 0.451 -10.963 -3.133 1.00 91.94 89 LYS A C 1
ATOM 716 O O . LYS A 1 89 ? -0.577 -10.289 -3.022 1.00 91.94 89 LYS A O 1
ATOM 721 N N . PRO A 1 90 ? 1.485 -10.609 -3.909 1.00 93.75 90 PRO A N 1
ATOM 722 C CA . PRO A 1 90 ? 1.421 -9.497 -4.849 1.00 93.75 90 PRO A CA 1
ATOM 723 C C . PRO A 1 90 ? 0.346 -9.703 -5.918 1.00 93.75 90 PRO A C 1
ATOM 725 O O . PRO A 1 90 ? 0.134 -10.822 -6.385 1.00 93.75 90 PRO A O 1
ATOM 728 N N . VAL A 1 91 ? -0.310 -8.615 -6.310 1.00 92.75 91 VAL A N 1
ATOM 729 C CA . VAL A 1 91 ? -1.306 -8.562 -7.384 1.00 92.75 91 VAL A CA 1
ATOM 730 C C . VAL A 1 91 ? -1.017 -7.367 -8.286 1.00 92.75 91 VAL A C 1
ATOM 732 O O . VAL A 1 91 ? -0.667 -6.291 -7.797 1.00 92.75 91 VAL A O 1
ATOM 735 N N . PHE A 1 92 ? -1.150 -7.553 -9.598 1.00 92.56 92 PHE A N 1
ATOM 736 C CA . PHE A 1 92 ? -1.026 -6.451 -10.550 1.00 92.56 92 PHE A CA 1
ATOM 737 C C . PHE A 1 92 ? -2.153 -5.427 -10.368 1.00 92.56 92 PHE A C 1
ATOM 739 O O . PHE A 1 92 ? -3.263 -5.763 -9.951 1.00 92.56 92 PHE A O 1
ATOM 746 N N . THR A 1 93 ? -1.859 -4.171 -10.685 1.00 90.81 93 THR A N 1
ATOM 747 C CA . THR A 1 93 ? -2.799 -3.044 -10.632 1.00 90.81 93 THR A CA 1
ATOM 748 C C . THR A 1 93 ? -2.947 -2.410 -12.017 1.00 90.81 93 THR A C 1
ATOM 750 O O . THR A 1 93 ? -2.267 -2.803 -12.960 1.00 90.81 93 THR A O 1
ATOM 753 N N . ASN A 1 94 ? -3.855 -1.439 -12.180 1.00 82.31 94 ASN A N 1
ATOM 754 C CA . ASN A 1 94 ? -4.018 -0.673 -13.429 1.00 82.31 94 ASN A CA 1
ATOM 755 C C . ASN A 1 94 ? -4.203 -1.536 -14.694 1.00 82.31 94 ASN A C 1
ATOM 757 O O . ASN A 1 94 ? -3.667 -1.208 -15.749 1.00 82.31 94 ASN A O 1
ATOM 761 N N . ASN A 1 95 ? -4.921 -2.660 -14.593 1.00 80.25 95 ASN A N 1
ATOM 762 C CA . ASN A 1 95 ? -5.106 -3.627 -15.689 1.00 80.25 95 ASN A CA 1
ATOM 763 C C . ASN A 1 95 ? -3.798 -4.190 -16.273 1.00 80.25 95 ASN A C 1
ATOM 765 O O . ASN A 1 95 ? -3.807 -4.790 -17.346 1.00 80.25 95 ASN A O 1
ATOM 769 N N . GLN A 1 96 ? -2.674 -4.013 -15.578 1.00 81.38 96 GLN A N 1
ATOM 770 C CA . GLN A 1 96 ? -1.416 -4.612 -15.970 1.00 81.38 96 GLN A CA 1
ATOM 771 C C . GLN A 1 96 ? -1.528 -6.130 -15.869 1.00 81.38 96 GLN A C 1
ATOM 773 O O . GLN A 1 96 ? -2.02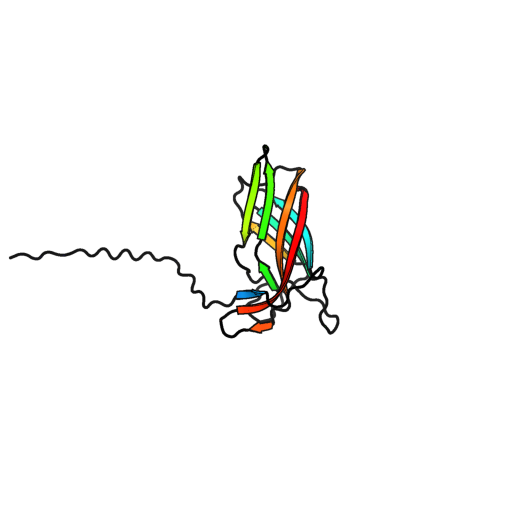6 -6.682 -14.884 1.00 81.38 96 GLN A O 1
ATOM 778 N N . HIS A 1 97 ? -1.054 -6.806 -16.904 1.00 78.06 97 HIS A N 1
ATOM 779 C CA . HIS A 1 97 ? -0.935 -8.247 -16.921 1.00 78.06 97 HIS A CA 1
ATOM 780 C C . HIS A 1 97 ? 0.476 -8.588 -17.365 1.00 78.06 97 HIS A C 1
ATOM 782 O O . HIS A 1 97 ? 0.928 -8.173 -18.425 1.00 78.06 97 HIS A O 1
ATOM 788 N N . CYS A 1 98 ? 1.191 -9.337 -16.539 1.00 83.50 98 CYS A N 1
ATOM 789 C CA . CYS A 1 98 ? 2.566 -9.705 -16.827 1.00 83.50 98 CYS A CA 1
ATOM 790 C C . CYS A 1 98 ? 3.511 -8.514 -17.075 1.00 83.50 98 CYS A C 1
ATOM 792 O O . CYS A 1 98 ? 3.480 -7.513 -16.357 1.00 83.50 98 CYS A O 1
ATOM 794 N N . ALA A 1 99 ? 4.384 -8.666 -18.074 1.00 77.44 99 ALA A N 1
ATOM 795 C CA . ALA A 1 99 ? 5.301 -7.648 -18.557 1.00 77.44 99 ALA A CA 1
ATOM 796 C C . ALA A 1 99 ? 4.624 -6.643 -19.509 1.00 77.44 99 ALA A C 1
ATOM 798 O O . ALA A 1 99 ? 5.293 -5.729 -19.996 1.00 77.44 99 ALA A O 1
ATOM 799 N N . ASP A 1 100 ? 3.320 -6.785 -19.778 1.00 77.00 100 ASP A N 1
ATOM 800 C CA . ASP A 1 100 ? 2.612 -5.875 -20.669 1.00 77.00 100 ASP A CA 1
ATOM 801 C C . ASP A 1 100 ? 2.386 -4.536 -19.969 1.00 77.00 100 ASP A C 1
ATOM 803 O O . ASP A 1 100 ? 1.868 -4.457 -18.851 1.00 77.00 100 ASP A O 1
ATOM 807 N N . LYS A 1 101 ? 2.766 -3.451 -20.644 1.00 74.50 101 LYS A N 1
ATOM 808 C CA . LYS A 1 101 ? 2.464 -2.101 -20.171 1.00 74.50 101 LYS A CA 1
ATOM 809 C C . LYS A 1 101 ? 0.993 -1.799 -20.433 1.00 74.50 101 LYS A C 1
ATOM 811 O O . LYS A 1 101 ? 0.506 -1.978 -21.547 1.00 74.50 101 LYS A O 1
ATOM 816 N N . SER A 1 102 ? 0.308 -1.297 -19.413 1.00 76.75 102 SER A N 1
ATOM 817 C CA . SER A 1 102 ? -1.068 -0.816 -19.528 1.00 76.75 102 SER A CA 1
ATOM 818 C C . SER A 1 102 ? -1.087 0.693 -19.770 1.00 76.75 102 SER A C 1
ATOM 820 O O . SER A 1 102 ? -0.295 1.429 -19.183 1.00 76.75 102 SER A O 1
ATOM 822 N N . SER A 1 103 ? -2.022 1.177 -20.590 1.00 82.06 103 SER A N 1
ATOM 823 C CA . SER A 1 103 ? -2.281 2.616 -20.738 1.00 82.06 103 SER A CA 1
ATOM 824 C C . SER A 1 103 ? -2.909 3.247 -19.492 1.00 82.06 103 SER A C 1
ATOM 826 O O . SER A 1 103 ? -2.937 4.468 -19.377 1.00 82.06 103 SER A O 1
ATOM 828 N N . ASP A 1 104 ? -3.406 2.432 -18.558 1.00 83.50 104 ASP A N 1
ATOM 829 C CA . ASP A 1 104 ? -4.067 2.891 -17.332 1.00 83.50 104 ASP A CA 1
ATOM 830 C C . ASP A 1 104 ? -3.088 3.116 -16.171 1.00 83.50 104 ASP A C 1
ATOM 832 O O . ASP A 1 104 ? -3.512 3.333 -15.033 1.00 83.50 104 ASP A O 1
ATOM 836 N N . GLN A 1 105 ? -1.780 3.033 -16.428 1.00 85.25 105 GLN A N 1
ATOM 837 C CA . GLN A 1 105 ? -0.747 3.263 -15.425 1.00 85.25 105 GLN A CA 1
ATOM 838 C C . GLN A 1 105 ? -0.858 4.676 -14.833 1.00 85.25 105 GLN A C 1
ATOM 840 O O . GLN A 1 105 ? -0.940 5.677 -15.543 1.00 85.25 105 GLN A O 1
ATOM 845 N N . LYS A 1 106 ? -0.881 4.747 -13.498 1.00 89.69 106 LYS A N 1
ATOM 846 C CA . LYS A 1 106 ? -1.047 5.988 -12.730 1.00 89.69 106 LYS A CA 1
ATOM 847 C C . LYS A 1 106 ? 0.009 6.100 -11.645 1.00 89.69 106 LYS A C 1
ATOM 849 O O . LYS A 1 106 ? 0.338 5.114 -10.985 1.00 89.69 106 LYS A O 1
ATOM 854 N N . ASN A 1 107 ? 0.507 7.315 -11.457 1.00 93.69 107 ASN A N 1
ATOM 855 C CA . ASN A 1 107 ? 1.368 7.691 -10.349 1.00 93.69 107 ASN A CA 1
ATOM 856 C C . ASN A 1 107 ? 1.006 9.135 -9.939 1.00 93.69 107 ASN A C 1
ATOM 858 O O . ASN A 1 107 ? 1.222 10.045 -10.735 1.00 93.69 107 ASN A O 1
ATOM 862 N N . PRO A 1 108 ? 0.395 9.368 -8.764 1.00 96.25 108 PRO A N 1
ATOM 863 C CA . PRO A 1 108 ? 0.074 8.390 -7.725 1.00 96.25 108 PRO A CA 1
ATOM 864 C C . PRO A 1 108 ? -1.048 7.411 -8.118 1.00 96.25 108 PRO A C 1
ATOM 866 O O . PRO A 1 108 ? -1.944 7.729 -8.901 1.00 96.25 108 PRO A O 1
ATOM 869 N N . LEU A 1 109 ? -1.013 6.213 -7.534 1.00 95.88 109 LEU A N 1
ATOM 870 C CA . LEU A 1 109 ? -2.042 5.179 -7.645 1.00 95.88 109 LEU A CA 1
ATOM 871 C C . LEU A 1 109 ? -2.881 5.157 -6.368 1.00 95.88 109 LEU A C 1
ATOM 873 O O . LEU A 1 109 ? -2.332 5.025 -5.283 1.00 95.88 109 LEU A O 1
ATOM 877 N N . THR A 1 110 ? -4.210 5.203 -6.488 1.00 97.00 110 THR A N 1
ATOM 878 C CA . THR A 1 110 ? -5.117 4.907 -5.366 1.00 97.00 110 THR A CA 1
ATOM 879 C C . THR A 1 110 ? -5.783 3.559 -5.578 1.00 97.00 110 THR A C 1
ATOM 881 O O . THR A 1 110 ? -6.369 3.318 -6.631 1.00 97.00 110 THR A O 1
ATOM 884 N N . SER A 1 111 ? -5.694 2.691 -4.576 1.00 96.44 111 SER A N 1
ATOM 885 C CA . SER A 1 111 ? -6.335 1.376 -4.553 1.00 96.44 111 SER A CA 1
ATOM 886 C C . SER A 1 111 ? -7.205 1.238 -3.308 1.00 96.44 111 SER A C 1
ATOM 888 O O . SER A 1 111 ? -6.865 1.771 -2.252 1.00 96.44 111 SER A O 1
ATOM 890 N N . THR A 1 112 ? -8.327 0.533 -3.437 1.00 97.62 112 THR A N 1
ATOM 891 C CA . THR A 1 112 ? -9.299 0.328 -2.357 1.00 97.62 112 THR A CA 1
ATOM 892 C C . THR A 1 112 ? -9.542 -1.158 -2.156 1.00 97.62 112 THR A C 1
ATOM 894 O O . THR A 1 112 ? -9.701 -1.895 -3.128 1.00 97.62 112 THR A O 1
ATOM 897 N N . TRP A 1 113 ? -9.612 -1.584 -0.898 1.00 97.94 113 TRP A N 1
ATOM 898 C CA . TRP A 1 113 ? -9.893 -2.964 -0.520 1.00 97.94 113 TRP A CA 1
ATOM 899 C C . TRP A 1 113 ? -10.984 -3.031 0.534 1.0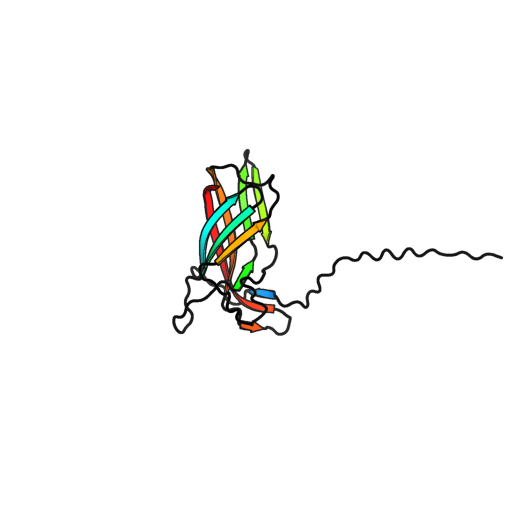0 97.94 113 TRP A C 1
ATOM 901 O O . TRP A 1 113 ? -11.047 -2.196 1.441 1.00 97.94 113 TRP A O 1
ATOM 911 N N . ASP A 1 114 ? -11.802 -4.069 0.420 1.00 97.88 114 ASP A N 1
ATOM 912 C CA . ASP A 1 114 ? -12.797 -4.428 1.417 1.00 97.88 114 ASP A CA 1
ATOM 913 C C . ASP A 1 114 ? -12.161 -5.300 2.515 1.00 97.88 114 ASP A C 1
ATOM 915 O O . ASP A 1 114 ? -11.255 -6.098 2.260 1.00 97.88 114 ASP A O 1
ATOM 919 N N . PHE A 1 115 ? -12.647 -5.161 3.746 1.00 97.56 115 PHE A N 1
ATOM 920 C CA . PHE A 1 115 ? -12.308 -6.012 4.886 1.00 97.56 115 PHE A CA 1
ATOM 921 C C . PHE A 1 115 ? -13.508 -6.132 5.839 1.00 97.56 115 PHE A C 1
ATOM 923 O O . PHE A 1 115 ? -14.533 -5.479 5.651 1.00 97.56 115 PHE A O 1
ATOM 930 N N . ASP A 1 116 ? -13.404 -6.976 6.870 1.00 97.44 116 ASP A N 1
ATOM 931 C CA . ASP A 1 116 ? -14.470 -7.108 7.871 1.00 97.44 116 ASP A CA 1
ATOM 932 C C . ASP A 1 116 ? -14.764 -5.757 8.548 1.00 97.44 116 ASP A C 1
ATOM 934 O O . ASP A 1 116 ? -13.929 -5.203 9.266 1.00 97.44 116 ASP A O 1
ATOM 938 N N . GLN A 1 117 ? -15.981 -5.244 8.364 1.00 96.94 117 GLN A N 1
ATOM 939 C CA . GLN A 1 117 ? -16.427 -3.982 8.945 1.00 96.94 117 GLN A CA 1
ATOM 940 C C . GLN A 1 117 ? -16.256 -3.927 10.475 1.00 96.94 117 GLN A C 1
ATOM 942 O O . GLN A 1 117 ? -15.982 -2.850 11.010 1.00 96.94 117 GLN A O 1
ATOM 947 N N . GLY A 1 118 ? -16.348 -5.056 11.188 1.00 96.31 118 GLY A N 1
ATOM 948 C CA . GLY A 1 118 ? -16.109 -5.133 12.635 1.00 96.31 118 GLY A CA 1
ATOM 949 C C . GLY A 1 118 ? -14.664 -4.820 13.053 1.00 96.31 118 GLY A C 1
ATOM 950 O O . GLY A 1 118 ? -14.413 -4.473 14.212 1.00 96.31 118 GLY A O 1
ATOM 951 N N . LEU A 1 119 ? -13.726 -4.884 12.105 1.00 96.88 119 LEU A N 1
ATOM 952 C CA . LEU A 1 119 ? -12.310 -4.548 12.267 1.00 96.88 119 LEU A CA 1
ATOM 953 C C . LEU A 1 119 ? -11.987 -3.121 11.805 1.00 96.88 119 LEU A C 1
ATOM 955 O O . LEU A 1 119 ? -10.817 -2.770 11.658 1.00 96.88 119 LEU A O 1
ATOM 959 N N . THR A 1 120 ? -13.005 -2.286 11.568 1.00 97.25 120 THR A N 1
ATOM 960 C CA . THR A 1 120 ? -12.779 -0.874 11.236 1.00 97.25 120 THR A CA 1
ATOM 961 C C . THR A 1 120 ? -12.143 -0.189 12.450 1.00 97.25 120 THR A C 1
ATOM 963 O O . THR A 1 120 ? -12.694 -0.288 13.558 1.00 97.25 120 THR A O 1
ATOM 966 N N . PRO A 1 121 ? -10.986 0.482 12.295 1.00 97.31 121 PRO A N 1
ATOM 967 C CA . PRO A 1 121 ? -10.385 1.218 13.396 1.00 97.31 121 PRO A CA 1
ATOM 968 C C . PRO A 1 121 ? -11.341 2.320 13.889 1.00 97.31 121 PRO A C 1
ATOM 970 O O . PRO A 1 121 ? -11.991 2.972 13.071 1.00 97.31 121 PRO A O 1
ATOM 973 N N . PRO A 1 122 ? -11.475 2.535 15.210 1.00 95.94 122 PRO A N 1
ATOM 974 C CA . PRO A 1 122 ? -12.252 3.657 15.728 1.00 95.94 122 PRO A CA 1
ATOM 975 C C . PRO A 1 122 ? -11.691 4.996 15.233 1.00 95.94 122 PRO A C 1
ATOM 977 O O . PRO A 1 122 ? -10.473 5.142 15.119 1.00 95.94 122 PRO A O 1
ATOM 980 N N . SER A 1 123 ? -12.559 5.982 15.007 1.00 95.69 123 SER A N 1
ATOM 981 C CA . SER A 1 123 ? -12.123 7.314 14.568 1.00 95.69 123 SER A CA 1
ATOM 982 C C . SER A 1 123 ? -11.118 7.933 15.549 1.00 95.69 123 SER A C 1
ATOM 984 O O . SER A 1 123 ? -11.266 7.802 16.767 1.00 95.69 123 SER A O 1
ATOM 986 N N . GLY A 1 124 ? -10.077 8.570 15.015 1.00 95.25 124 GLY A N 1
ATOM 987 C CA . GLY A 1 124 ? -8.963 9.145 15.767 1.00 95.25 124 GLY A CA 1
ATOM 988 C C . GLY A 1 124 ? -7.879 8.139 16.166 1.00 95.25 124 GLY A C 1
ATOM 989 O O . GLY A 1 124 ? -6.890 8.530 16.785 1.00 95.25 124 GLY A O 1
ATOM 990 N N . THR A 1 125 ? -8.026 6.853 15.830 1.00 96.31 125 THR A N 1
ATOM 991 C CA . THR A 1 125 ? -7.026 5.829 16.170 1.00 96.31 125 THR A CA 1
ATOM 992 C C . THR A 1 125 ? -5.822 5.921 15.237 1.00 96.31 125 THR A C 1
ATOM 994 O O . THR A 1 125 ? -5.982 6.017 14.023 1.00 96.31 125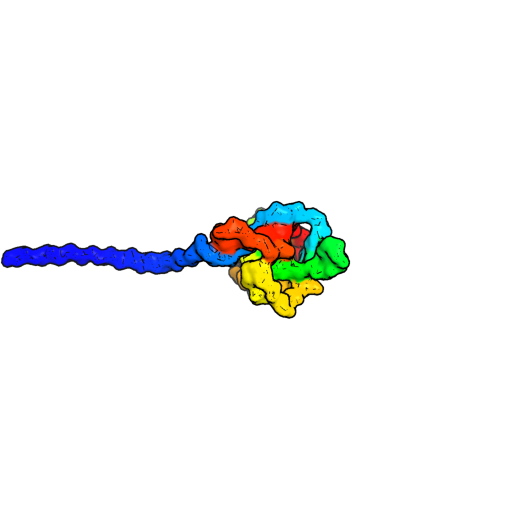 THR A O 1
ATOM 997 N N . SER A 1 126 ? -4.617 5.831 15.806 1.00 97.75 126 SER A N 1
ATOM 998 C CA . SER A 1 126 ? -3.376 5.663 15.045 1.00 97.75 126 SER A CA 1
ATOM 999 C C . SER A 1 126 ? -3.304 4.244 14.471 1.00 97.75 126 SER A C 1
ATOM 1001 O O . SER A 1 126 ? -3.409 3.259 15.209 1.00 97.75 126 SER A O 1
ATOM 1003 N N . VAL A 1 127 ? -3.149 4.143 13.152 1.00 98.56 127 VAL A N 1
ATOM 1004 C CA . VAL A 1 127 ? -3.126 2.883 12.406 1.00 98.56 127 VAL A CA 1
ATOM 1005 C C . VAL A 1 127 ? -1.811 2.773 11.650 1.00 98.56 127 VAL A C 1
ATOM 1007 O O . VAL A 1 127 ? -1.509 3.602 10.794 1.00 98.56 127 VAL A O 1
ATOM 1010 N N . GLY A 1 128 ? -1.039 1.732 11.949 1.00 98.56 128 GLY A N 1
ATOM 1011 C CA . GLY A 1 128 ? 0.126 1.357 11.158 1.00 98.56 128 GLY A CA 1
ATOM 1012 C C . GLY A 1 128 ? -0.312 0.629 9.893 1.00 98.56 128 GLY A C 1
ATOM 1013 O O . GLY A 1 128 ? -1.156 -0.267 9.945 1.00 98.56 128 GLY A O 1
ATOM 1014 N N . VAL A 1 129 ? 0.256 1.017 8.760 1.00 98.75 129 VAL A N 1
ATOM 1015 C CA . VAL A 1 129 ? 0.013 0.420 7.450 1.00 98.75 129 VAL A CA 1
ATOM 1016 C C . VAL A 1 129 ? 1.340 -0.047 6.875 1.00 98.75 129 VAL A C 1
ATOM 1018 O O . VAL A 1 129 ? 2.294 0.720 6.862 1.00 98.75 129 VAL A O 1
ATOM 1021 N N . TRP A 1 130 ? 1.386 -1.287 6.389 1.00 98.62 130 TRP A N 1
ATOM 1022 C CA . TRP A 1 130 ? 2.547 -1.907 5.748 1.00 98.62 130 TRP A CA 1
ATOM 1023 C C . TRP A 1 130 ? 2.135 -2.473 4.397 1.00 98.62 130 TRP A C 1
ATOM 1025 O O . TRP A 1 130 ? 1.149 -3.209 4.314 1.00 98.62 130 TRP A O 1
ATOM 1035 N N . LEU A 1 131 ? 2.876 -2.139 3.349 1.00 98.25 131 LEU A N 1
ATOM 1036 C CA . LEU A 1 131 ? 2.543 -2.473 1.970 1.00 98.25 131 LEU A CA 1
ATOM 1037 C C . LEU A 1 131 ? 3.830 -2.694 1.179 1.00 98.25 131 LEU A C 1
ATOM 1039 O O . LEU A 1 131 ? 4.742 -1.885 1.270 1.00 98.25 131 LEU A O 1
ATOM 1043 N N . SER A 1 132 ? 3.880 -3.740 0.364 1.00 98.06 132 SER A N 1
ATOM 1044 C CA . SER A 1 132 ? 4.918 -3.889 -0.655 1.00 98.06 132 SER A CA 1
ATOM 1045 C C . SER A 1 132 ? 4.444 -3.248 -1.949 1.00 98.06 132 SER A C 1
ATOM 1047 O O . SER A 1 132 ? 3.343 -3.548 -2.427 1.00 98.06 132 SER A O 1
ATOM 1049 N N . THR A 1 133 ? 5.274 -2.398 -2.540 1.00 97.62 133 THR A N 1
ATOM 1050 C CA . THR A 1 133 ? 5.038 -1.862 -3.883 1.00 97.62 133 THR A CA 1
ATOM 1051 C C . THR A 1 133 ? 6.020 -2.472 -4.869 1.00 97.62 133 THR A C 1
ATOM 1053 O O . THR A 1 133 ? 7.144 -2.818 -4.511 1.00 97.62 133 THR A O 1
ATOM 1056 N N . TYR A 1 134 ? 5.568 -2.637 -6.110 1.00 95.94 134 TYR A N 1
ATOM 1057 C CA . TYR A 1 134 ? 6.349 -3.221 -7.191 1.00 95.94 134 TYR A CA 1
ATOM 1058 C C . TYR A 1 134 ? 6.231 -2.345 -8.437 1.00 95.94 134 TYR A C 1
ATOM 1060 O O . TYR A 1 134 ? 5.131 -1.919 -8.813 1.00 95.94 134 TYR A O 1
ATOM 1068 N N . TRP A 1 135 ? 7.357 -2.102 -9.092 1.00 94.50 135 TRP A N 1
ATOM 1069 C CA . TRP A 1 135 ? 7.464 -1.339 -10.333 1.00 94.50 135 TRP A CA 1
ATOM 1070 C C . TRP A 1 135 ? 8.544 -1.951 -11.223 1.00 94.50 135 TRP A C 1
ATOM 1072 O O . TRP A 1 135 ? 9.156 -2.957 -10.865 1.00 94.50 135 TRP A O 1
ATOM 1082 N N . ALA A 1 136 ? 8.716 -1.408 -12.429 1.00 92.00 136 ALA A N 1
ATOM 1083 C CA . ALA A 1 136 ? 9.651 -1.946 -13.422 1.00 92.00 136 ALA A CA 1
ATOM 1084 C C . ALA A 1 136 ? 9.481 -3.461 -13.686 1.00 92.00 136 ALA A C 1
ATOM 1086 O O . ALA A 1 136 ? 10.426 -4.146 -14.041 1.00 92.00 136 ALA A O 1
ATOM 1087 N N . CYS A 1 137 ? 8.263 -3.990 -13.526 1.00 91.06 137 CYS A N 1
ATOM 1088 C CA . CYS A 1 137 ? 7.922 -5.386 -13.809 1.00 91.06 137 CYS A CA 1
ATOM 1089 C C . CYS A 1 137 ? 7.978 -5.696 -15.317 1.00 91.06 137 CYS A C 1
ATOM 1091 O O . CYS A 1 137 ? 6.947 -5.654 -15.986 1.00 91.06 137 CYS A O 1
ATOM 1093 N N . ASN A 1 138 ? 9.164 -5.943 -15.870 1.00 84.19 138 ASN A N 1
ATOM 1094 C CA . ASN A 1 138 ? 9.390 -6.071 -17.317 1.00 84.19 138 ASN A CA 1
ATOM 1095 C C . ASN A 1 138 ? 10.107 -7.366 -17.732 1.00 84.19 138 ASN A C 1
ATOM 1097 O O . ASN A 1 138 ? 10.235 -7.629 -18.928 1.00 84.19 138 ASN A O 1
ATOM 1101 N N . LEU A 1 139 ? 10.560 -8.180 -16.778 1.00 84.44 139 LEU A N 1
ATOM 1102 C CA . LEU A 1 139 ? 11.324 -9.397 -17.047 1.00 84.44 139 LEU A CA 1
ATOM 1103 C C . LEU A 1 139 ? 10.557 -10.623 -16.561 1.00 84.44 139 LEU A C 1
ATOM 1105 O O . LEU A 1 139 ? 10.199 -10.706 -15.392 1.00 84.44 139 LEU A O 1
ATOM 1109 N N . SER A 1 140 ? 10.322 -11.595 -17.442 1.00 84.31 140 SER A N 1
ATOM 1110 C CA . SER A 1 140 ? 9.823 -12.910 -17.030 1.00 84.31 140 SER A CA 1
ATOM 1111 C C . SER A 1 140 ? 10.986 -13.835 -16.683 1.00 84.31 140 SER A C 1
ATOM 1113 O O . SER A 1 140 ? 11.983 -13.865 -17.401 1.00 84.31 140 SER A O 1
ATOM 1115 N N . ASP A 1 141 ? 10.835 -14.631 -15.626 1.00 82.69 141 ASP A N 1
ATOM 1116 C CA . ASP A 1 141 ? 11.799 -15.677 -15.255 1.00 82.69 141 ASP A CA 1
ATOM 1117 C C . ASP A 1 141 ? 11.531 -17.035 -15.939 1.00 82.69 141 ASP A C 1
ATOM 1119 O O . ASP A 1 141 ? 12.204 -18.025 -15.657 1.00 82.69 141 ASP A O 1
ATOM 1123 N N . GLY A 1 142 ? 10.530 -17.106 -16.825 1.00 78.44 142 GLY A N 1
ATOM 1124 C CA . GLY A 1 142 ? 10.130 -18.336 -17.513 1.00 78.44 142 GLY A CA 1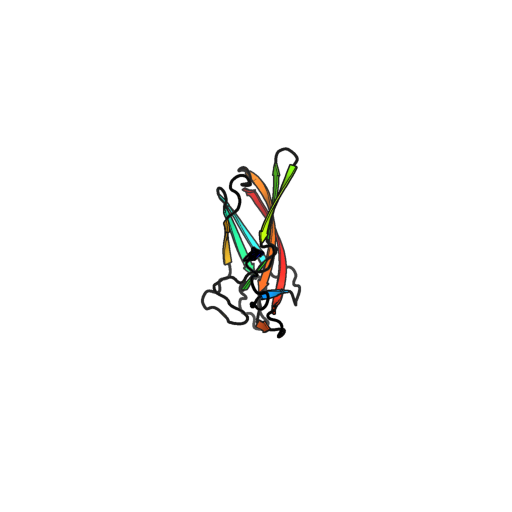
ATOM 1125 C C . GLY A 1 142 ? 9.329 -19.327 -16.659 1.00 78.44 142 GLY A C 1
ATOM 1126 O O . GLY A 1 142 ? 8.926 -20.371 -17.170 1.00 78.44 142 GLY A O 1
ATOM 1127 N N . THR A 1 143 ? 9.050 -19.012 -15.390 1.00 82.00 143 THR A N 1
ATOM 1128 C CA . THR A 1 143 ? 8.256 -19.852 -14.470 1.00 82.00 143 THR A CA 1
ATOM 1129 C C . THR A 1 143 ? 6.832 -19.333 -14.252 1.00 82.00 143 THR A C 1
ATOM 1131 O O . THR A 1 143 ? 6.024 -19.980 -13.587 1.00 82.00 143 THR A O 1
ATOM 1134 N N . GLY A 1 144 ? 6.510 -18.182 -14.849 1.00 82.50 144 GLY A N 1
ATOM 1135 C CA . GLY A 1 144 ? 5.279 -17.431 -14.603 1.00 82.50 144 GLY A CA 1
ATOM 1136 C C . GLY A 1 144 ? 5.493 -16.223 -13.690 1.00 82.50 144 GLY A C 1
ATOM 1137 O O . GLY A 1 144 ? 4.604 -15.380 -13.591 1.00 82.50 144 GLY A O 1
ATOM 1138 N N . SER A 1 145 ? 6.672 -16.068 -13.085 1.00 87.88 145 SER A N 1
ATOM 1139 C CA . SER A 1 145 ? 6.984 -14.849 -12.347 1.00 87.88 145 SER A CA 1
ATOM 1140 C C . SER A 1 145 ? 7.412 -13.733 -13.295 1.00 87.88 145 SER A C 1
ATOM 1142 O O . SER A 1 145 ? 8.133 -13.948 -14.275 1.00 87.88 145 SER A O 1
ATOM 1144 N N . ILE A 1 146 ? 6.998 -12.517 -12.956 1.00 91.56 146 ILE A N 1
ATOM 1145 C CA . ILE A 1 146 ? 7.525 -11.279 -13.513 1.00 91.56 146 ILE A CA 1
ATOM 1146 C C . ILE A 1 146 ? 8.363 -10.608 -12.439 1.00 91.56 146 ILE A C 1
ATOM 1148 O O . ILE A 1 146 ? 7.844 -10.204 -11.398 1.00 91.56 146 ILE A O 1
ATOM 1152 N N . LEU A 1 147 ? 9.659 -10.524 -12.700 1.00 91.81 147 LEU A N 1
ATOM 1153 C CA . LEU A 1 147 ? 10.643 -9.866 -11.863 1.00 91.81 147 LEU A CA 1
ATOM 1154 C C . LEU A 1 147 ? 10.377 -8.359 -11.869 1.00 91.81 147 LEU A C 1
ATOM 1156 O O . LEU A 1 147 ? 10.241 -7.747 -12.930 1.00 91.81 147 LEU A O 1
ATOM 1160 N N . CYS A 1 148 ? 10.303 -7.782 -10.677 1.00 93.75 148 CYS A N 1
ATOM 1161 C CA . CYS A 1 148 ? 10.036 -6.372 -10.445 1.00 93.75 148 CYS A CA 1
ATOM 1162 C C . CYS A 1 148 ? 11.072 -5.788 -9.482 1.00 93.75 148 CYS A C 1
ATOM 1164 O O . CYS A 1 148 ? 11.532 -6.470 -8.556 1.00 93.75 148 CYS A O 1
ATOM 1166 N N . SER A 1 149 ? 11.340 -4.492 -9.619 1.00 95.25 149 SER A N 1
ATOM 1167 C CA . SER A 1 149 ? 11.855 -3.707 -8.499 1.00 95.25 149 SER A CA 1
ATOM 1168 C C . SER A 1 149 ? 10.776 -3.614 -7.425 1.00 95.25 149 SER A C 1
ATOM 1170 O O . SER A 1 149 ? 9.584 -3.538 -7.746 1.00 95.25 149 SER A O 1
ATOM 1172 N N . HIS A 1 150 ? 11.171 -3.667 -6.158 1.00 96.88 150 HIS A N 1
ATOM 1173 C CA . HIS A 1 150 ? 10.215 -3.639 -5.062 1.00 96.88 150 HIS A CA 1
ATOM 1174 C C . HIS A 1 150 ? 10.761 -2.994 -3.798 1.00 96.88 150 HIS A C 1
ATOM 1176 O O . HIS A 1 150 ? 11.967 -2.932 -3.571 1.00 96.88 150 HIS A O 1
ATOM 1182 N N . GLU A 1 151 ? 9.834 -2.564 -2.951 1.00 97.69 151 GLU A N 1
ATOM 1183 C CA . GLU A 1 151 ? 10.124 -2.018 -1.633 1.00 97.69 151 GLU A CA 1
ATOM 1184 C C . GLU A 1 151 ? 8.956 -2.288 -0.685 1.00 97.69 151 GLU A C 1
ATOM 1186 O O . GLU A 1 151 ? 7.786 -2.228 -1.082 1.00 97.69 151 GLU A O 1
ATOM 1191 N N . ASP A 1 152 ? 9.288 -2.563 0.574 1.00 97.81 152 ASP A N 1
ATOM 1192 C CA . ASP A 1 152 ? 8.327 -2.655 1.665 1.00 97.81 152 ASP A CA 1
ATOM 1193 C C . ASP A 1 152 ? 8.248 -1.304 2.376 1.00 97.81 152 ASP A C 1
ATOM 1195 O O . ASP A 1 152 ? 9.178 -0.882 3.062 1.00 97.81 152 ASP A O 1
ATOM 1199 N N . ILE A 1 153 ? 7.114 -0.629 2.224 1.00 98.00 153 ILE A N 1
ATOM 1200 C CA . ILE A 1 153 ? 6.875 0.699 2.781 1.00 98.00 153 ILE A CA 1
ATOM 1201 C C . ILE A 1 153 ? 5.886 0.642 3.937 1.00 98.00 153 ILE A C 1
ATOM 1203 O O . ILE A 1 153 ? 5.025 -0.241 4.027 1.00 98.00 153 ILE A O 1
ATOM 1207 N N . SER A 1 154 ? 5.996 1.622 4.832 1.00 97.88 154 SER A N 1
ATOM 1208 C CA . SER A 1 154 ? 5.067 1.773 5.945 1.00 97.88 154 SER A CA 1
ATOM 1209 C C . SER A 1 154 ? 4.636 3.217 6.154 1.00 97.88 154 SER A C 1
ATOM 1211 O O . SER A 1 154 ? 5.342 4.152 5.784 1.00 97.88 154 SER A O 1
ATOM 1213 N N . PHE A 1 155 ? 3.449 3.393 6.728 1.00 98.19 155 PHE A N 1
ATOM 1214 C CA . PHE A 1 155 ? 2.861 4.697 7.006 1.00 98.19 155 PHE A CA 1
ATOM 1215 C C . PHE A 1 155 ? 1.965 4.624 8.235 1.00 98.19 155 PHE A C 1
ATOM 1217 O O . PHE A 1 155 ? 1.271 3.629 8.449 1.00 98.19 155 PHE A O 1
ATOM 1224 N N . THR A 1 156 ? 1.955 5.692 9.026 1.00 98.19 156 THR A N 1
ATOM 1225 C CA . THR A 1 156 ? 1.050 5.824 10.169 1.00 98.19 156 THR A CA 1
ATOM 1226 C C . THR A 1 156 ? -0.072 6.775 9.793 1.00 98.19 156 THR A C 1
ATOM 1228 O O . THR A 1 156 ? 0.155 7.966 9.597 1.00 98.19 156 THR A O 1
ATOM 1231 N N . ALA A 1 157 ? -1.284 6.241 9.712 1.00 97.19 157 ALA A N 1
ATOM 1232 C CA . ALA A 1 157 ? -2.493 6.994 9.423 1.00 97.19 157 ALA A CA 1
ATOM 1233 C C . ALA A 1 157 ? -3.307 7.250 10.696 1.00 97.19 157 ALA A C 1
ATOM 1235 O O . ALA A 1 157 ? -3.120 6.587 11.719 1.00 97.19 157 ALA A O 1
ATOM 1236 N N . THR A 1 158 ? -4.260 8.172 10.597 1.00 97.00 158 THR A N 1
ATOM 1237 C CA . THR A 1 158 ? -5.327 8.350 11.586 1.00 97.00 158 THR A CA 1
ATOM 1238 C C . THR A 1 158 ? -6.647 7.967 10.926 1.00 97.00 158 THR A C 1
ATOM 1240 O O . THR A 1 158 ? -6.939 8.463 9.839 1.00 97.00 158 THR A O 1
ATOM 1243 N N . ALA A 1 159 ? -7.404 7.062 11.550 1.00 92.62 159 ALA A N 1
ATOM 1244 C CA . ALA A 1 159 ? -8.696 6.589 11.041 1.00 92.62 159 ALA A CA 1
ATOM 1245 C C . ALA A 1 159 ? -9.862 7.551 11.294 1.00 92.62 159 ALA A C 1
ATOM 1247 O O . ALA A 1 159 ? -9.826 8.303 12.297 1.00 92.62 159 ALA A O 1
#

Secondary structure (DSSP, 8-state):
-------------------TTS-EEEEEEE-SSSEEEEEEEEETTEEEEEEEE--B-TTSPBP---EEEEEEEEEEETTEEEEEE--SS-EE-TT--TTPPPTT--SSEEEEEE--GGGPPPTT-EEEEEEEEEEEEEEE-SSSEEEEEEEEEEEEEE-

=== Feature glossary ===
Feature key, reading from the visual/contextual features back to the raw sequence:

Rendered structure images. Six rendered views show the 3D structure from the faces of a cube — i.e. along ±x, ±y, ±z. Rendering representation is drawn randomly per protein from cartoon (secondary-structure ribbons), sticks (backbone bonds), or molecular surface; coloring is either N→C rainbow (blue at the N-terminus through red at the C-terminus) or one color per chain.

Contact-map, Ramachandran, and PAE plots. The contact map is a binary N×N matrix image: pixel (i, j) is dark where Cα_i and Cα_j are within 8 Å and |i−j|>4. Because the |i−j|>4 filter removes local helical contacts, off-diagonal stripes parallel to the main diagonal indicate parallel β-sheets; stripes perpendicular to it indicate antiparallel β-sheets. The Ramachandran plot scatters every residue's (φ, ψ) pair against the sterically allowed regions. The PAE heatmap renders the predicted-aligned-error matrix.

InterPro / GO / CATH / organism. Database cross-references. InterPro integrates a dozen domain/family signature databases into unified entries with residue-range hits. GO terms attach function/process/location labels with evidence codes. CATH codes position the fold in a four-level structural taxonomy. Organism is the NCBI-taxonomy species name.

Nearest PDB structures. The Foldseek neighbor list gives the closest experimentally determined structures in the PDB, ranked by structural alignment. TM-score near 1 means near-identical fold; near 0.3 means only rough topology match. This is how one finds what a novel AlphaFold prediction most resembles in the solved-structure universe.

Predicted aligned error. PAE(i, j) answers: if I align the predicted and true structures on residue i, how far off (in Å) do I expect residue j to be? A block-diagonal PAE matrix with low values on the blocks and high values off-diagonal is the signature of a multi-domain protein with confidently predicted domains but uncertain inter-domain orientation.

Solvent-accessible surface area. Accessible surface area quantifies burial. A residue with SASA near zero is packed into the hydrophobic core; one with SASA >100 Å² sits on the surface. Computed here via the Shrake–Rupley numerical algorithm with a 1.4 Å probe.

B-factor. B-factor (Debye–Waller factor) reflects atomic displacement in the crystal lattice. It is an experimental observable (units Å²), not a prediction; low values mean the atom is pinned down, high values mean it moves or is heterogeneous across the crystal.

pLDDT. For AlphaFold models, the B-factor field carries pLDDT — the model's own estimate of local accuracy on a 0–100 scale. Regions with pLDDT<50 should be treated as essentially unmodeled; they often correspond to intrinsically disordered segments.

Backbone torsions (φ/ψ). φ (phi) and ψ (psi) are the two rotatable backbone dihedrals per residue: φ is the C(i-1)–N–Cα–C torsion, ψ is the N–Cα–C–N(i+1) torsion, both in degrees on (−180°, 180°]. α-helical residues cluster near (−60°, −45°); β-strand residues near (−120°, +130°). A Ramachandran plot is simply a scatter of (φ, ψ) for every residue.

Radius of gyration, Cα contacts, bounding box. Radius of gyration (Rg) is the root-mean-square distance of Cα atoms from their centroid — a single number for overall size and compactness. A globular domain of N residues has Rg ≈ 2.2·N^0.38 Å; an extended or disordered chain has a much larger Rg. The Cα contact count is the number of residue pairs whose Cα atoms are within 8 Å and are more than four positions apart in sequence — a standard proxy for tertiary packing density. The bounding box is the smallest axis-aligned box enclosing all Cα atoms.

Secondary structure (3-state, P-SEA). Three-state secondary structure (P-SEA) collapses the eight DSSP classes into helix (a), strand (b), and coil (c). P-SEA assigns these from Cα geometry alone — distances and angles — without requiring backbone oxygens, so it works on any Cα trace.

Secondary structure (8-state, DSSP). DSSP 8-state secondary structure assigns each residue one of H (α-helix), G (3₁₀-helix), I (π-helix), E (extended β-strand), B (isolated β-bridge), T (hydrogen-bonded turn), S (bend), or '-' (coil). The assignment is computed from backbone hydrogen-bond geometry via the Kabsch–Sander algorithm.

Foldseek 3Di. A 3Di character summarizes, for each residue, the relative orientation of the Cα frame of its nearest spatial neighbor. Because it encodes fold topology rather than chemistry, 3Di alignments detect remote structural similarity that sequence alignment misses.

mmCIF coordinates. The mmCIF block holds the 3D Cartesian coordinates of each backbone atom (N, Cα, C, O) in ångströms. mmCIF is the PDB's canonical archive format — a tagged-loop text representation of the atomic model.

Sequence. Sequence gives the chain of amino acids in standard one-letter code (A=alanine, C=cysteine, …, Y=tyrosine), read N→C. It is the only feature that is directly encoded by the gene; all structural features are derived from the folded form of this sequence.